Protein AF-A0A0L6TYP4-F1 (afdb_monomer_lite)

pLDDT: mean 85.23, std 10.18, range [52.53, 95.19]

Foldseek 3Di:
DQVVLQEDEAAEQELVVVVVCVVVPPDDDHPVNVVCQLVQPWDWDDDPPDPIGTRNGHHYHYHYNYDPVSLVVCVVPPVCVVVCVNVSDDDDDDDDCVVVDDPPDDPDDVVVCVVDPD

Structure (mmCIF, N/CA/C/O backbone):
data_AF-A0A0L6TYP4-F1
#
_entry.id   AF-A0A0L6TYP4-F1
#
loop_
_atom_site.group_PDB
_atom_site.id
_atom_site.type_symbol
_atom_site.label_atom_id
_atom_site.label_alt_id
_atom_site.label_comp_id
_atom_site.label_asym_id
_atom_site.label_entity_id
_atom_site.label_seq_id
_atom_site.pdbx_PDB_ins_code
_atom_site.Cartn_x
_atom_site.Cartn_y
_atom_site.Cartn_z
_atom_site.occupancy
_atom_site.B_iso_or_equiv
_atom_site.auth_seq_id
_atom_site.auth_comp_id
_atom_site.auth_asym_id
_atom_site.auth_atom_id
_atom_site.pdbx_PDB_model_num
ATOM 1 N N . MET A 1 1 ? -15.503 -1.763 5.145 1.00 83.50 1 MET A N 1
ATOM 2 C CA . MET A 1 1 ? -15.061 -3.021 5.798 1.00 83.50 1 MET A CA 1
ATOM 3 C C . MET A 1 1 ? -16.152 -3.602 6.687 1.00 83.50 1 MET A C 1
ATOM 5 O O . MET A 1 1 ? -16.332 -4.810 6.630 1.00 83.50 1 MET A O 1
ATOM 9 N N . ALA A 1 2 ? -16.877 -2.785 7.468 1.00 86.69 2 ALA A N 1
ATOM 10 C CA . ALA A 1 2 ? -17.983 -3.253 8.312 1.00 86.69 2 ALA A CA 1
ATOM 11 C C . ALA A 1 2 ? -19.028 -4.065 7.524 1.00 86.69 2 ALA A C 1
ATOM 13 O O . ALA A 1 2 ? -19.283 -5.215 7.863 1.00 86.69 2 ALA A O 1
ATOM 14 N N . ASP A 1 3 ? -19.497 -3.529 6.394 1.00 88.62 3 ASP A N 1
ATOM 15 C CA . ASP A 1 3 ? -20.494 -4.191 5.534 1.00 88.62 3 ASP A CA 1
ATOM 16 C C . ASP A 1 3 ? -19.980 -5.484 4.865 1.00 88.62 3 ASP A C 1
ATOM 18 O O . ASP A 1 3 ? -20.761 -6.325 4.437 1.00 88.62 3 ASP A O 1
ATOM 22 N N . ASN A 1 4 ? -18.656 -5.677 4.820 1.00 89.81 4 ASN A N 1
ATOM 23 C CA . ASN A 1 4 ? -17.997 -6.841 4.216 1.00 89.81 4 ASN A CA 1
ATOM 24 C C . ASN A 1 4 ? -17.469 -7.818 5.276 1.00 89.81 4 ASN A C 1
ATOM 26 O O . ASN A 1 4 ? -16.470 -8.509 5.060 1.00 89.81 4 ASN A O 1
ATOM 30 N N . ASN A 1 5 ? -18.091 -7.838 6.458 1.00 90.94 5 ASN A N 1
ATOM 31 C CA . ASN A 1 5 ? -17.727 -8.737 7.552 1.00 90.94 5 ASN A CA 1
ATOM 32 C C . ASN A 1 5 ? -16.237 -8.633 7.949 1.00 90.94 5 ASN A C 1
ATOM 34 O O . ASN A 1 5 ? -15.580 -9.635 8.233 1.00 90.94 5 ASN A O 1
ATOM 38 N N . GLY A 1 6 ? -15.686 -7.416 7.892 1.00 91.56 6 GLY A N 1
ATOM 39 C CA . GLY A 1 6 ? -14.289 -7.118 8.212 1.00 91.56 6 GLY A CA 1
ATOM 40 C C . GLY A 1 6 ? -13.271 -7.451 7.121 1.00 91.56 6 GLY A C 1
ATOM 41 O O . GLY A 1 6 ? -12.085 -7.229 7.337 1.00 91.56 6 GLY A O 1
ATOM 42 N N . LYS A 1 7 ? -13.693 -7.928 5.948 1.00 93.75 7 LYS A N 1
ATOM 43 C CA . LYS A 1 7 ? -12.790 -8.352 4.869 1.00 93.75 7 LYS A CA 1
ATOM 44 C C . LYS A 1 7 ? -12.769 -7.326 3.741 1.00 93.75 7 LYS A C 1
ATOM 46 O O . LYS A 1 7 ? -13.811 -6.817 3.328 1.00 93.75 7 LYS A O 1
ATOM 51 N N . LEU A 1 8 ? -11.586 -7.003 3.233 1.00 92.69 8 LEU A N 1
ATOM 52 C CA . LEU A 1 8 ? -11.425 -6.114 2.085 1.00 92.69 8 LEU A CA 1
ATOM 53 C C . LEU A 1 8 ? -10.217 -6.528 1.253 1.00 92.69 8 LEU A C 1
ATOM 55 O O . LEU A 1 8 ? -9.190 -6.937 1.790 1.00 92.69 8 LEU A O 1
ATOM 59 N N . SER A 1 9 ? -10.336 -6.379 -0.062 1.00 93.25 9 SER A N 1
ATOM 60 C CA . SER A 1 9 ? -9.213 -6.515 -0.977 1.00 93.25 9 SER A CA 1
ATOM 61 C C . SER A 1 9 ? -9.094 -5.273 -1.849 1.00 93.25 9 SER A C 1
ATOM 63 O O . SER A 1 9 ? -10.103 -4.708 -2.270 1.00 93.25 9 SER A O 1
ATOM 65 N N . VAL A 1 10 ? -7.856 -4.850 -2.091 1.00 90.88 10 VAL A N 1
ATOM 66 C CA . VAL A 1 10 ? -7.501 -3.784 -3.024 1.00 90.88 10 VAL A CA 1
ATOM 67 C C . VAL A 1 10 ? -6.546 -4.380 -4.047 1.00 90.88 10 VAL A C 1
ATOM 69 O O . VAL A 1 10 ? -5.422 -4.746 -3.707 1.00 90.88 10 VAL A O 1
ATOM 72 N N . ILE A 1 11 ? -7.002 -4.488 -5.291 1.00 94.56 11 ILE A N 1
ATOM 73 C CA . ILE A 1 11 ? -6.215 -5.010 -6.409 1.00 94.56 11 ILE A CA 1
ATOM 74 C C . ILE A 1 11 ? -6.217 -3.944 -7.498 1.00 94.56 11 ILE A C 1
ATOM 76 O O . ILE A 1 11 ? -7.286 -3.575 -7.979 1.00 94.56 11 ILE A O 1
ATOM 80 N N . SER A 1 12 ? -5.047 -3.410 -7.850 1.00 91.38 12 SER A N 1
ATOM 81 C CA . SER A 1 12 ? -4.947 -2.307 -8.814 1.00 91.38 12 SER A CA 1
ATOM 82 C C . SER A 1 12 ? -3.649 -2.341 -9.618 1.00 91.38 12 SER A C 1
ATOM 84 O O . SER A 1 12 ? -2.599 -2.737 -9.114 1.00 91.38 12 SER A O 1
ATOM 86 N N . ALA A 1 13 ? -3.718 -1.874 -10.863 1.00 90.75 13 ALA A N 1
ATOM 87 C CA . ALA A 1 13 ? -2.556 -1.595 -11.709 1.00 90.75 13 ALA A CA 1
ATOM 88 C C . ALA A 1 13 ? -2.019 -0.158 -11.526 1.00 90.75 13 ALA A C 1
ATOM 90 O O . ALA A 1 13 ? -1.196 0.315 -12.305 1.00 90.75 13 ALA A O 1
ATOM 91 N N . GLU A 1 14 ? -2.511 0.565 -10.517 1.00 86.25 14 GLU A N 1
ATOM 92 C CA . GLU A 1 14 ? -2.188 1.971 -10.289 1.00 86.25 14 GLU A CA 1
ATOM 93 C C . GLU A 1 14 ? -1.778 2.252 -8.842 1.00 86.25 14 GLU A C 1
ATOM 95 O O . GLU A 1 14 ? -2.222 1.603 -7.892 1.00 86.25 14 GLU A O 1
ATOM 100 N N . GLY A 1 15 ? -0.938 3.279 -8.679 1.00 81.00 15 GLY A N 1
ATOM 101 C CA . GLY A 1 15 ? -0.389 3.716 -7.394 1.00 81.00 15 GLY A CA 1
ATOM 102 C C . GLY A 1 15 ? -1.293 4.628 -6.564 1.00 81.00 15 GLY A C 1
ATOM 103 O O . GLY A 1 15 ? -0.937 4.946 -5.432 1.00 81.00 15 GLY A O 1
ATOM 104 N N . GLY A 1 16 ? -2.459 5.034 -7.083 1.00 83.06 16 GLY A N 1
ATOM 105 C CA . GLY A 1 16 ? -3.354 6.005 -6.430 1.00 83.06 16 GLY A CA 1
ATOM 106 C C . GLY A 1 16 ? -3.857 5.582 -5.040 1.00 83.06 16 GLY A C 1
ATOM 107 O O . GLY A 1 16 ? -4.281 6.416 -4.237 1.00 83.06 16 GLY A O 1
ATOM 108 N N . PHE A 1 17 ? -3.750 4.293 -4.705 1.00 85.75 17 PHE A N 1
ATOM 109 C CA . PHE A 1 17 ? -3.990 3.805 -3.349 1.00 85.75 17 PHE A CA 1
ATOM 110 C C . PHE A 1 17 ? -3.065 4.474 -2.316 1.00 85.75 17 PHE A C 1
ATOM 112 O O . PHE A 1 17 ? -3.531 4.885 -1.254 1.00 85.75 17 PHE A O 1
ATOM 119 N N . PHE A 1 18 ? -1.778 4.652 -2.631 1.00 87.50 18 PHE A N 1
ATOM 120 C CA . PHE A 1 18 ? -0.824 5.287 -1.717 1.00 87.50 18 PHE A CA 1
ATOM 121 C C . PHE A 1 18 ? -1.105 6.778 -1.533 1.00 87.50 18 PHE A C 1
ATOM 123 O O . PHE A 1 18 ? -1.033 7.273 -0.413 1.00 87.50 18 PHE A O 1
ATOM 130 N N . ASP A 1 19 ? -1.533 7.472 -2.586 1.00 84.00 19 ASP A N 1
ATOM 131 C CA . ASP A 1 19 ? -1.998 8.860 -2.491 1.00 84.00 19 ASP A CA 1
ATOM 132 C C . ASP A 1 19 ? -3.190 8.995 -1.528 1.00 84.00 19 ASP A C 1
ATOM 134 O O . ASP A 1 19 ? -3.272 9.939 -0.738 1.00 84.00 19 ASP A O 1
ATOM 138 N N . THR A 1 20 ? -4.100 8.016 -1.550 1.00 83.25 20 THR A N 1
ATOM 139 C CA . THR A 1 20 ? -5.245 7.963 -0.631 1.00 83.25 20 THR A CA 1
ATOM 140 C C . THR A 1 20 ? -4.784 7.766 0.814 1.00 83.25 20 THR A C 1
ATOM 142 O O . THR A 1 20 ? -5.237 8.488 1.702 1.00 83.25 20 THR A O 1
ATOM 145 N N . LEU A 1 21 ? -3.827 6.859 1.053 1.00 85.38 21 LEU A N 1
ATOM 146 C CA . LEU A 1 21 ? -3.237 6.640 2.381 1.00 85.38 21 LEU A CA 1
ATOM 147 C C . LEU A 1 21 ? -2.448 7.844 2.904 1.00 85.38 21 LEU A C 1
ATOM 149 O O . LEU A 1 21 ? -2.419 8.071 4.113 1.00 85.38 21 LEU A O 1
ATOM 153 N N . ALA A 1 22 ? -1.826 8.613 2.010 1.00 80.62 22 ALA A N 1
ATOM 154 C CA . ALA A 1 22 ? -1.120 9.847 2.342 1.00 80.62 22 ALA A CA 1
ATOM 155 C C . ALA A 1 22 ? -2.078 10.999 2.700 1.00 80.62 22 ALA A C 1
ATOM 157 O O . ALA A 1 22 ? -1.627 12.078 3.075 1.00 80.62 22 ALA A O 1
ATOM 158 N N . GLY A 1 23 ? -3.396 10.788 2.596 1.00 75.12 23 GLY A N 1
ATOM 159 C CA . GLY A 1 23 ? -4.408 11.778 2.958 1.00 75.12 23 GLY A CA 1
ATOM 160 C C . GLY A 1 23 ? -4.708 12.800 1.862 1.00 75.12 23 GLY A C 1
ATOM 161 O O . GLY A 1 23 ? -5.420 13.767 2.127 1.00 75.12 23 GLY A O 1
ATOM 162 N N . LYS A 1 24 ? -4.233 12.583 0.625 1.00 62.53 24 LYS A N 1
ATOM 163 C CA . LYS A 1 24 ? -4.463 13.484 -0.523 1.00 62.53 24 LYS A CA 1
ATOM 164 C C . LYS A 1 24 ? -5.953 13.650 -0.857 1.00 62.53 24 LYS A C 1
ATOM 166 O O . LYS A 1 24 ? -6.357 14.679 -1.389 1.00 62.53 24 LYS A O 1
ATOM 171 N N . TYR A 1 25 ? -6.771 12.661 -0.490 1.00 53.50 25 TYR A N 1
ATOM 172 C CA . TYR A 1 25 ? -8.221 12.630 -0.683 1.00 53.50 25 TYR A CA 1
ATOM 173 C C . TYR A 1 25 ? -8.912 12.236 0.630 1.00 53.50 25 TYR A C 1
ATOM 175 O O . TYR A 1 25 ? -9.350 11.101 0.813 1.00 53.50 25 TYR A O 1
ATOM 183 N N . SER A 1 26 ? -8.964 13.136 1.610 1.00 52.84 26 SER A N 1
ATOM 184 C CA . SER A 1 26 ? -9.632 12.847 2.883 1.00 52.84 26 SER A CA 1
ATOM 185 C C . SER A 1 26 ? -11.129 12.551 2.686 1.00 52.84 26 SER A C 1
ATOM 187 O O . SER A 1 26 ? -11.927 13.478 2.560 1.00 52.84 26 SER A O 1
ATOM 189 N N . ASN A 1 27 ? -11.511 11.264 2.755 1.00 52.53 27 ASN A N 1
ATOM 190 C CA . ASN A 1 27 ? -12.683 10.858 3.548 1.00 52.53 27 ASN A CA 1
ATOM 191 C C . ASN A 1 27 ? -12.757 9.379 3.977 1.00 52.53 27 ASN A C 1
ATOM 193 O O . ASN A 1 27 ? -13.457 9.075 4.946 1.00 52.53 27 ASN A O 1
ATOM 197 N N . THR A 1 28 ? -12.044 8.436 3.350 1.00 57.53 28 THR A N 1
ATOM 198 C CA . THR A 1 28 ? -12.037 7.041 3.836 1.00 57.53 28 THR A CA 1
ATOM 199 C C . THR A 1 28 ? -10.792 6.286 3.370 1.00 57.53 28 THR A C 1
ATOM 201 O O . THR A 1 28 ? -10.805 5.724 2.290 1.00 57.53 28 THR A O 1
ATOM 204 N N . VAL A 1 29 ? -9.719 6.327 4.164 1.00 59.78 29 VAL A N 1
ATOM 205 C CA . VAL A 1 29 ? -8.814 5.229 4.589 1.00 59.78 29 VAL A CA 1
ATOM 206 C C . VAL A 1 29 ? -7.597 5.921 5.214 1.00 59.78 29 VAL A C 1
ATOM 208 O O . VAL A 1 29 ? -6.814 6.562 4.525 1.00 59.78 29 VAL A O 1
ATOM 211 N N . SER A 1 30 ? -7.455 5.812 6.537 1.00 74.50 30 SER A N 1
ATOM 2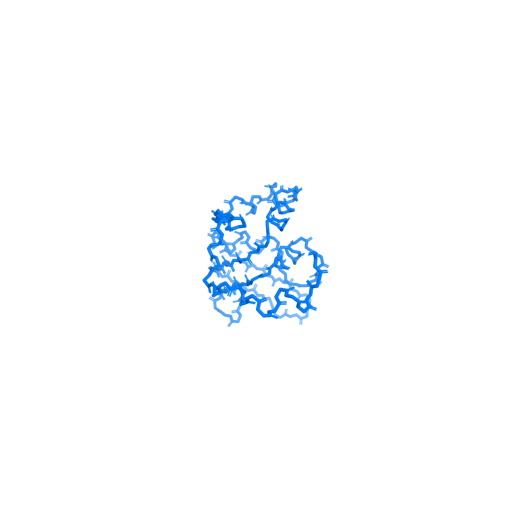12 C CA . SER A 1 30 ? -6.241 6.247 7.235 1.00 74.50 30 SER A CA 1
ATOM 213 C C . SER A 1 30 ? -5.177 5.159 7.118 1.00 74.50 30 SER A C 1
ATOM 215 O O . SER A 1 30 ? -5.498 3.966 7.100 1.00 74.50 30 SER A O 1
ATOM 217 N N . ILE A 1 31 ? -3.904 5.552 7.123 1.00 87.94 31 ILE A N 1
ATOM 218 C CA . ILE A 1 31 ? -2.790 4.619 7.301 1.00 87.94 31 ILE A CA 1
ATOM 219 C C . ILE A 1 31 ? -3.009 3.717 8.532 1.00 87.94 31 ILE A C 1
ATOM 221 O O . ILE A 1 31 ? -2.782 2.517 8.439 1.00 87.94 31 ILE A O 1
ATOM 225 N N . ASP A 1 32 ? -3.582 4.237 9.627 1.00 88.62 32 ASP A N 1
ATOM 226 C CA . ASP A 1 32 ? -3.959 3.463 10.821 1.00 88.62 32 ASP A CA 1
ATOM 227 C C . ASP A 1 32 ? -4.856 2.266 10.510 1.00 88.62 32 ASP A C 1
ATOM 229 O O . ASP A 1 32 ? -4.653 1.173 11.031 1.00 88.62 32 ASP A O 1
ATOM 233 N N . THR A 1 33 ? -5.864 2.472 9.660 1.00 89.25 33 THR A N 1
ATOM 234 C CA . THR A 1 33 ? -6.817 1.433 9.265 1.00 89.25 33 THR A CA 1
ATOM 235 C C . THR A 1 33 ? -6.093 0.307 8.532 1.00 89.25 33 THR A C 1
ATOM 237 O O . THR A 1 33 ? -6.337 -0.861 8.819 1.00 89.25 33 THR A O 1
ATOM 240 N N . THR A 1 34 ? -5.159 0.655 7.644 1.00 91.69 34 THR A N 1
ATOM 241 C CA . THR A 1 34 ? -4.338 -0.308 6.896 1.00 91.69 34 THR A CA 1
ATOM 242 C C . THR A 1 34 ? -3.402 -1.083 7.822 1.00 91.69 34 THR A C 1
ATOM 244 O O . THR A 1 34 ? -3.337 -2.306 7.738 1.00 91.69 34 THR A O 1
ATOM 247 N N . LEU A 1 35 ? -2.722 -0.396 8.748 1.00 92.94 35 LEU A N 1
ATOM 248 C CA . LEU A 1 35 ? -1.811 -1.031 9.706 1.00 92.94 35 LEU A CA 1
ATOM 249 C C . LEU A 1 35 ? -2.551 -2.007 10.630 1.00 92.94 35 LEU A C 1
ATOM 251 O O . LEU A 1 35 ? -2.095 -3.135 10.812 1.00 92.94 35 LEU A O 1
ATOM 255 N N . LYS A 1 36 ? -3.714 -1.602 11.155 1.00 93.31 36 LYS A N 1
ATOM 256 C CA . LYS A 1 36 ? -4.569 -2.461 11.983 1.00 93.31 36 LYS A CA 1
ATOM 257 C C . LYS A 1 36 ? -5.098 -3.656 11.202 1.00 93.31 36 LYS A C 1
ATOM 259 O O . LYS A 1 36 ? -5.011 -4.780 11.677 1.00 93.31 36 LYS A O 1
ATOM 264 N N . ALA A 1 37 ? -5.584 -3.438 9.981 1.00 93.38 37 ALA A N 1
ATOM 265 C CA . ALA A 1 37 ? -6.109 -4.512 9.145 1.00 93.38 37 ALA A CA 1
ATOM 266 C C . ALA A 1 37 ? -5.041 -5.515 8.685 1.00 93.38 37 ALA A C 1
ATOM 268 O O . ALA A 1 37 ? -5.367 -6.678 8.466 1.00 93.38 37 ALA A O 1
ATOM 269 N N . HIS A 1 38 ? -3.781 -5.087 8.565 1.00 93.06 38 HIS A N 1
ATOM 270 C CA . HIS A 1 38 ? -2.654 -5.985 8.324 1.00 93.06 38 HIS A CA 1
ATOM 271 C C . HIS A 1 38 ? -2.369 -6.882 9.540 1.00 93.06 38 HIS A C 1
ATOM 273 O O . HIS A 1 38 ? -2.101 -8.067 9.376 1.00 93.06 38 HIS A O 1
ATOM 279 N N . CYS A 1 39 ? -2.408 -6.331 10.758 1.00 92.06 39 CYS A N 1
ATOM 280 C CA . CYS A 1 39 ? -2.143 -7.088 11.989 1.00 92.06 39 CYS A CA 1
ATOM 281 C C . CYS A 1 39 ? -3.368 -7.852 12.527 1.00 92.06 39 CYS A C 1
ATOM 283 O O . CYS A 1 39 ? -3.214 -8.709 13.391 1.00 92.06 39 CYS A O 1
ATOM 285 N N . GLY A 1 40 ? -4.571 -7.548 12.034 1.00 93.19 40 GLY A N 1
ATOM 286 C CA . GLY A 1 40 ? -5.829 -8.071 12.573 1.00 93.19 40 GLY A CA 1
ATOM 287 C C . GLY A 1 40 ? -6.332 -7.327 13.815 1.00 93.19 40 GLY A C 1
ATOM 288 O O . GLY A 1 40 ? -7.220 -7.825 14.502 1.00 93.19 40 GLY A O 1
ATOM 289 N N . ASP A 1 41 ? -5.798 -6.136 14.103 1.00 95.06 41 ASP A N 1
ATOM 290 C CA . ASP A 1 41 ? -6.199 -5.339 15.262 1.00 95.06 41 ASP A CA 1
ATOM 291 C C . ASP A 1 41 ? -7.610 -4.761 15.077 1.00 95.06 41 ASP A C 1
ATOM 293 O O . ASP A 1 41 ? -7.916 -4.223 14.009 1.00 95.06 41 ASP A O 1
ATOM 297 N N . PRO A 1 42 ? -8.462 -4.754 16.117 1.00 94.06 42 PRO A N 1
ATOM 298 C CA . PRO A 1 42 ? -9.817 -4.242 15.997 1.00 94.06 42 PRO A CA 1
ATOM 299 C C . PRO A 1 42 ? -9.881 -2.774 15.545 1.00 94.06 42 PRO A C 1
ATOM 301 O O . PRO A 1 42 ? -9.168 -1.895 16.046 1.00 94.06 42 PRO A O 1
ATOM 304 N N . ILE A 1 43 ? -10.812 -2.477 14.638 1.00 92.56 43 ILE A N 1
ATOM 305 C CA . ILE A 1 43 ? -11.075 -1.122 14.141 1.00 92.56 43 ILE A CA 1
ATOM 306 C C . ILE A 1 43 ? -12.410 -0.640 14.707 1.00 92.56 43 ILE A C 1
ATOM 308 O O . ILE A 1 43 ? -13.436 -1.302 14.563 1.00 92.56 43 ILE A O 1
ATOM 312 N N . ARG A 1 44 ? -12.389 0.528 15.354 1.00 90.12 44 ARG A N 1
ATOM 313 C CA . ARG A 1 44 ? -13.570 1.250 15.840 1.00 90.12 44 ARG A CA 1
ATOM 314 C C . ARG A 1 44 ? -13.598 2.621 15.196 1.00 90.12 44 ARG A C 1
ATOM 316 O O . ARG A 1 44 ? -12.599 3.336 15.257 1.00 90.12 44 ARG A O 1
ATOM 323 N N . VAL A 1 45 ? -14.717 2.963 14.576 1.00 86.88 45 VAL A N 1
ATOM 324 C CA . VAL A 1 45 ? -14.919 4.259 13.935 1.00 86.88 45 VAL A CA 1
ATOM 325 C C . VAL A 1 45 ? -16.241 4.821 14.425 1.00 86.88 45 VAL A C 1
ATOM 327 O O . VAL A 1 45 ? -17.298 4.260 14.152 1.00 86.88 45 VAL A O 1
ATOM 330 N N . ASP A 1 46 ? -16.161 5.935 15.142 1.00 84.19 46 ASP A N 1
ATOM 331 C CA . ASP A 1 46 ? -17.318 6.724 15.540 1.00 84.19 46 ASP A CA 1
ATOM 332 C C . ASP A 1 46 ? -17.325 8.011 14.709 1.00 84.19 46 ASP A C 1
ATOM 334 O O . ASP A 1 46 ? -16.347 8.764 14.691 1.00 84.19 46 ASP A O 1
ATOM 338 N N . ARG A 1 47 ? -18.391 8.215 13.933 1.00 78.12 47 ARG A N 1
ATOM 339 C CA . ARG A 1 47 ? -18.559 9.372 13.049 1.00 78.12 47 ARG A CA 1
ATOM 340 C C . ARG A 1 47 ? -19.888 10.026 13.377 1.00 78.12 47 ARG A C 1
ATOM 342 O O . ARG A 1 47 ? -20.928 9.373 13.392 1.00 78.12 47 ARG A O 1
ATOM 349 N N . ARG A 1 48 ? -19.872 11.347 13.551 1.00 82.50 48 ARG A N 1
ATOM 350 C CA . ARG A 1 48 ? -21.086 12.132 13.788 1.00 82.50 48 ARG A CA 1
ATOM 351 C C . ARG A 1 48 ? -22.092 11.902 12.649 1.00 82.50 48 ARG A C 1
ATOM 353 O O . ARG A 1 48 ? -21.802 12.229 11.504 1.00 82.50 48 ARG A O 1
ATOM 360 N N . GLY A 1 49 ? -23.267 11.362 12.974 1.00 83.12 49 GLY A N 1
ATOM 361 C CA . GLY A 1 49 ? -24.365 11.147 12.021 1.00 83.12 49 GLY A CA 1
ATOM 362 C C . GLY A 1 49 ? -24.428 9.766 11.353 1.00 83.12 49 GLY A C 1
ATOM 363 O O . GLY A 1 49 ? -25.334 9.546 10.555 1.00 83.12 49 GLY A O 1
ATOM 364 N N . ARG A 1 50 ? -23.530 8.824 11.681 1.00 79.69 50 ARG A N 1
ATOM 365 C CA . ARG A 1 50 ? -23.625 7.407 11.273 1.00 79.69 50 ARG A CA 1
ATOM 366 C C . ARG A 1 50 ? -23.586 6.515 12.522 1.00 79.69 50 ARG A C 1
ATOM 368 O O . ARG A 1 50 ? -22.917 6.886 13.484 1.00 79.69 50 ARG A O 1
ATOM 375 N N . PRO A 1 51 ? -24.259 5.349 12.533 1.00 83.75 51 PRO A N 1
ATOM 376 C CA . PRO A 1 51 ? -24.020 4.346 13.564 1.00 83.75 51 PRO A CA 1
ATOM 377 C C . PRO A 1 51 ? -22.522 4.014 13.680 1.00 83.75 51 PRO A C 1
ATOM 379 O O . PRO A 1 51 ? -21.845 3.941 12.648 1.00 83.75 51 PRO A O 1
ATOM 382 N N . PRO A 1 52 ? -21.999 3.813 14.902 1.00 86.25 52 PRO A N 1
ATOM 383 C CA . PRO A 1 52 ? -20.600 3.462 15.097 1.00 86.25 52 PRO A CA 1
ATOM 384 C C . PRO A 1 52 ? -20.284 2.130 14.411 1.00 86.25 52 PRO A C 1
ATOM 386 O O . PRO A 1 52 ? -21.053 1.171 14.489 1.00 86.25 52 PRO A O 1
ATOM 389 N N . GLU A 1 53 ? -19.128 2.059 13.758 1.00 88.88 53 GLU A N 1
ATOM 390 C CA . GLU A 1 53 ? -18.643 0.846 13.105 1.00 88.88 53 GLU A CA 1
ATOM 391 C C . GLU A 1 53 ? -17.616 0.145 13.995 1.00 88.88 53 GLU A C 1
ATOM 393 O O . GLU A 1 53 ? -16.636 0.753 14.440 1.00 88.88 53 GLU A O 1
ATOM 398 N N . TYR A 1 54 ? -17.811 -1.158 14.214 1.00 92.19 54 TYR A N 1
ATOM 399 C CA . TYR A 1 54 ? -16.850 -2.012 14.902 1.00 92.19 54 TYR A CA 1
ATOM 400 C C . TYR A 1 54 ? -16.491 -3.227 14.052 1.00 92.19 54 TYR A C 1
ATOM 402 O O . TYR A 1 54 ? -17.358 -3.991 13.637 1.00 92.19 54 TYR A O 1
ATOM 410 N N . ILE A 1 55 ? -15.194 -3.409 13.815 1.00 94.38 55 ILE A N 1
ATOM 411 C CA . ILE A 1 55 ? -14.638 -4.529 13.065 1.00 94.38 55 ILE A CA 1
ATOM 412 C C . ILE A 1 55 ? -13.665 -5.257 14.001 1.00 94.38 55 ILE A C 1
ATOM 414 O O . ILE A 1 55 ? -12.564 -4.752 14.225 1.00 94.38 55 ILE A O 1
ATOM 418 N N . PRO A 1 56 ? -14.056 -6.403 14.586 1.00 94.06 56 PRO A N 1
ATOM 419 C CA . PRO A 1 56 ? -13.258 -7.083 15.606 1.00 94.06 56 PRO A CA 1
ATOM 420 C C . PRO A 1 56 ? -12.008 -7.765 15.042 1.00 94.06 56 PRO A C 1
ATOM 422 O O . PRO A 1 56 ? -10.981 -7.766 15.705 1.00 94.06 56 PRO A O 1
ATOM 425 N N . ALA A 1 57 ? -12.093 -8.316 13.830 1.00 94.56 57 ALA A N 1
ATOM 426 C CA . ALA A 1 57 ? -11.005 -9.030 13.168 1.00 94.56 57 ALA A CA 1
ATOM 427 C C . ALA A 1 57 ? -10.918 -8.582 11.699 1.00 94.56 57 ALA A C 1
ATOM 429 O O . ALA A 1 57 ? -11.448 -9.259 10.813 1.00 94.56 57 ALA A O 1
ATOM 430 N N . PRO A 1 58 ? -10.356 -7.393 11.422 1.00 95.19 58 PRO A N 1
ATOM 431 C CA . PRO A 1 58 ? -10.202 -6.928 10.055 1.00 95.19 58 PRO A CA 1
ATOM 432 C C . PRO A 1 58 ? -9.176 -7.769 9.298 1.00 95.19 58 PRO A C 1
ATOM 434 O O . PRO A 1 58 ? -8.172 -8.208 9.849 1.00 95.19 58 PRO A O 1
ATOM 437 N N . THR A 1 59 ? -9.409 -7.952 8.006 1.00 95.00 59 THR A N 1
ATOM 438 C CA . THR A 1 59 ? -8.458 -8.591 7.098 1.00 95.00 59 THR A CA 1
ATOM 439 C C . THR A 1 59 ? -8.380 -7.777 5.821 1.00 95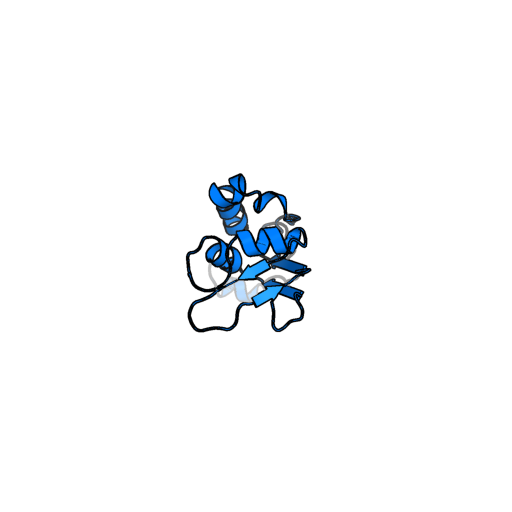.00 59 THR A C 1
ATOM 441 O O . THR A 1 59 ? -9.408 -7.474 5.206 1.00 95.00 59 THR A O 1
ATOM 444 N N . LEU A 1 60 ? -7.160 -7.418 5.429 1.00 93.50 60 LEU A N 1
ATOM 445 C CA . LEU A 1 60 ? -6.897 -6.616 4.243 1.00 93.50 60 LEU A CA 1
ATOM 446 C C . LEU A 1 60 ? -5.848 -7.288 3.358 1.00 93.50 60 LEU A C 1
ATOM 448 O O . LEU A 1 60 ? -4.730 -7.545 3.793 1.00 93.50 60 LEU A O 1
ATOM 452 N N . THR A 1 61 ? -6.208 -7.523 2.100 1.00 93.81 61 THR A N 1
ATOM 453 C CA . THR A 1 61 ? -5.281 -7.988 1.062 1.00 93.81 61 THR A CA 1
ATOM 454 C C . THR A 1 61 ? -5.044 -6.866 0.066 1.00 93.81 61 THR A C 1
ATOM 456 O O . THR A 1 61 ? -5.997 -6.371 -0.533 1.00 93.81 61 THR A O 1
ATOM 459 N N . ILE A 1 62 ? -3.787 -6.481 -0.137 1.00 92.94 62 ILE A N 1
ATOM 460 C CA . ILE A 1 62 ? -3.408 -5.466 -1.122 1.00 92.94 62 ILE A CA 1
ATOM 461 C C . ILE A 1 62 ? -2.477 -6.102 -2.150 1.00 92.94 62 ILE A C 1
ATOM 463 O O . ILE A 1 62 ? -1.458 -6.684 -1.785 1.00 92.94 62 ILE A O 1
ATOM 467 N N . LEU A 1 63 ? -2.820 -5.960 -3.427 1.00 94.81 63 LEU A N 1
ATOM 468 C CA . LEU A 1 63 ? -1.985 -6.354 -4.554 1.00 94.81 63 LEU A CA 1
ATOM 469 C C . LEU A 1 63 ? -1.929 -5.197 -5.548 1.00 94.81 63 LEU A C 1
ATOM 471 O O . LEU A 1 63 ? -2.950 -4.804 -6.108 1.00 94.81 63 LEU A O 1
ATOM 475 N N . LEU A 1 64 ? -0.737 -4.647 -5.764 1.00 93.62 64 LEU A N 1
ATOM 476 C CA . LEU A 1 64 ? -0.552 -3.478 -6.615 1.00 93.62 64 LEU A CA 1
ATOM 477 C C . LEU A 1 64 ? 0.532 -3.750 -7.654 1.00 93.62 64 LEU A C 1
ATOM 479 O O . LEU A 1 64 ? 1.638 -4.160 -7.308 1.00 93.62 64 LEU A O 1
ATOM 483 N N . ALA A 1 65 ? 0.219 -3.488 -8.919 1.00 93.69 65 ALA A N 1
ATOM 484 C CA . ALA A 1 65 ? 1.180 -3.497 -10.014 1.00 93.69 65 ALA A CA 1
ATOM 485 C C . ALA A 1 65 ? 1.454 -2.049 -10.425 1.00 93.69 65 ALA A C 1
ATOM 487 O O . ALA A 1 65 ? 0.729 -1.491 -11.236 1.00 93.69 65 ALA A O 1
ATOM 488 N N . VAL A 1 66 ? 2.463 -1.419 -9.821 1.00 91.56 66 VAL A N 1
ATOM 489 C CA . VAL A 1 66 ? 2.726 0.023 -9.970 1.00 91.56 66 VAL A CA 1
ATOM 490 C C . VAL A 1 66 ? 4.034 0.300 -10.702 1.00 91.56 66 VAL A C 1
ATOM 492 O O . VAL A 1 66 ? 4.922 -0.548 -10.784 1.00 91.56 66 VAL A O 1
ATOM 495 N N . GLN A 1 67 ? 4.170 1.522 -11.210 1.00 90.5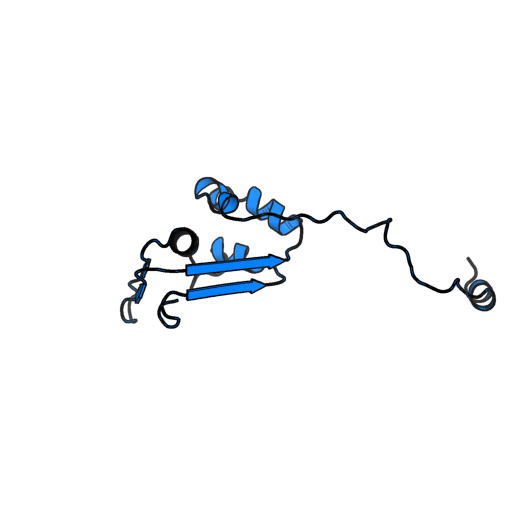6 67 GLN A N 1
ATOM 496 C CA . GLN A 1 67 ? 5.426 2.014 -11.771 1.00 90.56 67 GLN A CA 1
ATOM 497 C C . GLN A 1 67 ? 6.505 2.177 -10.679 1.00 90.56 67 GLN A C 1
ATOM 499 O O . GLN A 1 67 ? 6.196 2.368 -9.502 1.00 90.56 67 GLN A O 1
ATOM 504 N N . SER A 1 68 ? 7.789 2.117 -11.059 1.00 88.50 68 SER A N 1
ATOM 505 C CA . SER A 1 68 ? 8.907 2.186 -10.095 1.00 88.50 68 SER A CA 1
ATOM 506 C C . SER A 1 68 ? 8.965 3.506 -9.317 1.00 88.50 68 SER A C 1
ATOM 508 O O . SER A 1 68 ? 9.233 3.484 -8.121 1.00 88.50 68 SER A O 1
ATOM 510 N N . ASN A 1 69 ? 8.624 4.628 -9.953 1.00 89.44 69 ASN A N 1
ATOM 511 C CA . ASN A 1 69 ? 8.549 5.947 -9.311 1.00 89.44 69 ASN A CA 1
ATOM 512 C C . ASN A 1 69 ? 7.525 6.005 -8.160 1.00 89.44 69 ASN A C 1
ATOM 514 O O . ASN A 1 69 ? 7.729 6.730 -7.192 1.00 89.44 69 ASN A O 1
ATOM 518 N N . VAL A 1 70 ? 6.433 5.236 -8.233 1.00 89.94 70 VAL A N 1
ATOM 519 C CA . VAL A 1 70 ? 5.453 5.136 -7.137 1.00 89.94 70 VAL A CA 1
ATOM 520 C C . VAL A 1 70 ? 6.084 4.458 -5.922 1.00 89.94 70 VAL A C 1
ATOM 522 O O . VAL A 1 70 ? 5.873 4.893 -4.793 1.00 89.94 70 VAL A O 1
ATOM 525 N N . ILE A 1 71 ? 6.869 3.400 -6.148 1.00 90.12 71 ILE A N 1
ATOM 526 C CA . ILE A 1 71 ? 7.575 2.686 -5.078 1.00 90.12 71 ILE A CA 1
ATOM 527 C C . ILE A 1 71 ? 8.623 3.604 -4.437 1.00 90.12 71 ILE A C 1
ATOM 529 O O . ILE A 1 71 ? 8.695 3.675 -3.214 1.00 90.12 71 ILE A O 1
ATOM 533 N N . GLU A 1 72 ? 9.390 4.334 -5.248 1.00 90.62 72 GLU A N 1
ATOM 534 C CA . GLU A 1 72 ? 10.375 5.322 -4.780 1.00 90.62 72 GLU A CA 1
ATOM 535 C C . GLU A 1 72 ? 9.708 6.403 -3.919 1.00 90.62 72 GLU A C 1
ATOM 537 O O . GLU A 1 72 ? 10.073 6.575 -2.757 1.00 90.62 72 GLU A O 1
ATOM 542 N N . GLY A 1 73 ? 8.631 7.022 -4.415 1.00 89.81 73 GLY A N 1
ATOM 543 C CA . GLY A 1 73 ? 7.878 8.021 -3.653 1.00 89.81 73 GLY A CA 1
ATOM 544 C C . GLY A 1 73 ? 7.279 7.479 -2.349 1.00 89.81 73 GLY A C 1
ATOM 545 O O . GLY A 1 73 ? 7.155 8.211 -1.367 1.00 89.81 73 GLY A O 1
ATOM 546 N N . MET A 1 74 ? 6.940 6.187 -2.297 1.00 89.44 74 MET A N 1
ATOM 547 C CA . MET A 1 74 ? 6.489 5.546 -1.063 1.00 89.44 74 MET A CA 1
ATOM 548 C C . MET A 1 74 ? 7.621 5.414 -0.031 1.00 89.44 74 MET A C 1
ATOM 550 O O . MET A 1 74 ? 7.371 5.605 1.160 1.00 89.44 74 MET A O 1
ATOM 554 N N . PHE A 1 75 ? 8.846 5.097 -0.461 1.00 90.38 75 PHE A N 1
ATOM 555 C CA . PHE A 1 75 ? 10.014 5.021 0.424 1.00 90.38 75 PHE A CA 1
ATOM 556 C C . PHE A 1 75 ? 10.476 6.396 0.915 1.00 90.38 75 PHE A C 1
ATOM 558 O O . PHE A 1 75 ? 10.912 6.507 2.064 1.00 90.38 75 PHE A O 1
ATOM 565 N N . ASP A 1 76 ? 10.325 7.427 0.085 1.00 92.38 76 ASP A N 1
ATOM 566 C CA . ASP A 1 76 ? 10.666 8.813 0.425 1.00 92.38 76 ASP A CA 1
ATOM 567 C C . ASP A 1 76 ? 9.632 9.470 1.353 1.00 92.38 76 ASP A C 1
ATOM 569 O O . ASP A 1 76 ? 9.910 10.474 2.015 1.00 92.38 76 ASP A O 1
ATOM 573 N N . ASN A 1 77 ? 8.434 8.891 1.463 1.00 89.69 77 ASN A N 1
ATOM 574 C CA . ASN A 1 77 ? 7.417 9.361 2.391 1.00 89.69 77 ASN A CA 1
ATOM 575 C C . ASN A 1 77 ? 7.779 8.981 3.839 1.00 89.69 77 ASN A C 1
ATOM 577 O O . ASN A 1 77 ? 7.517 7.866 4.303 1.00 89.69 77 ASN A O 1
ATOM 581 N N . GLY A 1 78 ? 8.321 9.951 4.583 1.00 89.19 78 GLY A N 1
ATOM 582 C CA . GLY A 1 78 ? 8.704 9.784 5.989 1.00 89.19 78 GLY A CA 1
ATOM 583 C C . GLY A 1 78 ? 7.576 9.245 6.874 1.00 89.19 78 GLY A C 1
ATOM 584 O O . GLY A 1 78 ? 7.805 8.346 7.671 1.00 89.19 78 GLY A O 1
ATOM 585 N N . THR A 1 79 ? 6.323 9.665 6.660 1.00 89.81 79 THR A N 1
ATOM 586 C CA . THR A 1 79 ? 5.184 9.142 7.438 1.00 89.81 79 THR A CA 1
ATOM 587 C C . THR A 1 79 ? 4.950 7.654 7.178 1.00 89.81 79 THR A C 1
ATOM 589 O O . THR A 1 79 ? 4.665 6.900 8.107 1.00 89.81 79 THR A O 1
ATOM 592 N N . PHE A 1 80 ? 5.079 7.193 5.933 1.00 92.75 80 PHE A N 1
ATOM 593 C CA . PHE A 1 80 ? 4.933 5.770 5.616 1.00 92.75 80 PHE A CA 1
ATOM 594 C C . PHE A 1 80 ? 6.057 4.931 6.211 1.00 92.75 80 PHE A C 1
ATOM 596 O O . PHE A 1 80 ? 5.801 3.829 6.706 1.00 92.75 80 PHE A O 1
ATOM 603 N N . LYS A 1 81 ? 7.279 5.463 6.205 1.00 91.75 81 LYS A N 1
ATOM 604 C CA . LYS A 1 81 ? 8.445 4.825 6.811 1.00 91.75 81 LYS A CA 1
ATOM 605 C C . LYS A 1 81 ? 8.328 4.755 8.335 1.00 91.75 81 LYS A C 1
ATOM 607 O O . LYS A 1 81 ? 8.390 3.662 8.891 1.00 91.75 81 LYS A O 1
ATOM 612 N N . ASP A 1 82 ? 8.081 5.883 8.995 1.00 92.00 82 ASP A N 1
ATOM 613 C CA . ASP A 1 82 ? 8.055 6.004 10.459 1.00 92.00 82 ASP A CA 1
ATOM 614 C C . ASP A 1 82 ? 6.918 5.197 11.087 1.00 92.00 82 ASP A C 1
ATOM 616 O O . ASP A 1 82 ? 7.046 4.641 12.176 1.00 92.00 82 ASP A O 1
ATOM 620 N N . ARG A 1 83 ? 5.797 5.077 10.371 1.00 91.50 83 ARG A N 1
ATOM 621 C CA . ARG A 1 83 ? 4.645 4.275 10.799 1.00 91.50 83 ARG A CA 1
ATOM 622 C C . ARG A 1 83 ? 4.740 2.804 10.373 1.00 91.50 83 ARG A C 1
ATOM 624 O O . ARG A 1 83 ? 3.844 2.014 10.672 1.00 91.50 83 ARG A O 1
ATOM 631 N N . GLY A 1 84 ? 5.817 2.426 9.681 1.00 92.12 84 GLY A N 1
ATOM 632 C CA . GLY A 1 84 ? 6.121 1.055 9.275 1.00 92.12 84 GLY A CA 1
ATOM 633 C C . GLY A 1 84 ? 5.239 0.503 8.153 1.00 92.12 84 GLY A C 1
ATOM 634 O O . GLY A 1 84 ? 5.154 -0.715 7.995 1.00 92.12 84 GLY A O 1
ATOM 635 N N . LEU A 1 85 ? 4.553 1.349 7.382 1.00 93.19 85 LEU A N 1
ATOM 636 C CA . LEU A 1 85 ? 3.727 0.902 6.258 1.00 93.19 85 LEU A CA 1
ATOM 637 C C . LEU A 1 85 ? 4.589 0.221 5.187 1.00 93.19 85 LEU A C 1
ATOM 639 O O . LEU A 1 85 ? 4.243 -0.857 4.713 1.00 93.19 85 LEU A O 1
ATOM 643 N N . THR A 1 86 ? 5.738 0.813 4.859 1.00 93.44 86 THR A N 1
ATOM 644 C CA . THR A 1 86 ? 6.662 0.283 3.844 1.00 93.44 86 THR A CA 1
ATOM 645 C C . THR A 1 86 ? 7.206 -1.101 4.208 1.00 93.44 86 THR A C 1
ATOM 647 O O . THR A 1 86 ? 7.448 -1.920 3.328 1.00 93.44 86 THR A O 1
ATOM 650 N N . ALA A 1 87 ? 7.335 -1.421 5.494 1.00 93.38 87 ALA A N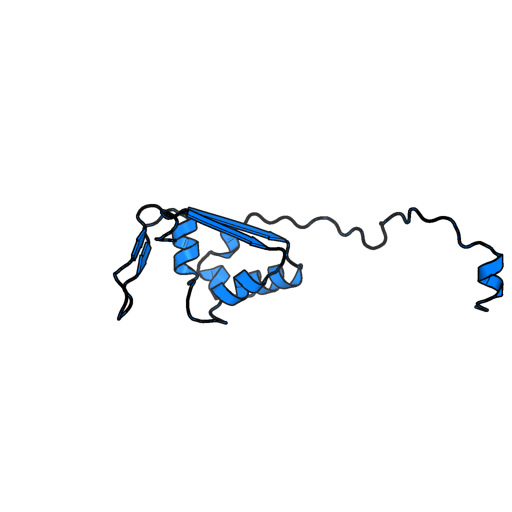 1
ATOM 651 C CA . ALA A 1 87 ? 7.822 -2.722 5.952 1.00 93.38 87 ALA A CA 1
ATOM 652 C C . ALA A 1 87 ? 6.800 -3.870 5.798 1.00 93.38 87 ALA A C 1
ATOM 654 O O . ALA A 1 87 ? 7.152 -5.026 6.010 1.00 93.38 87 ALA A O 1
ATOM 655 N N . ARG A 1 88 ? 5.537 -3.573 5.462 1.00 92.75 88 ARG A N 1
ATOM 656 C CA . ARG A 1 88 ? 4.435 -4.555 5.404 1.00 92.75 88 ARG A CA 1
ATOM 657 C C . ARG A 1 88 ? 4.146 -5.096 4.006 1.00 92.75 88 ARG A C 1
ATOM 659 O O . ARG A 1 88 ? 3.272 -5.941 3.845 1.00 92.75 88 ARG A O 1
ATOM 666 N N . PHE A 1 89 ? 4.855 -4.608 2.994 1.00 92.88 89 PHE A N 1
ATOM 667 C CA . PHE A 1 89 ? 4.684 -5.067 1.623 1.00 92.88 89 PHE A CA 1
ATOM 668 C C . PHE A 1 89 ? 5.766 -6.065 1.237 1.00 92.88 89 PHE A C 1
ATOM 670 O O . PHE A 1 89 ? 6.939 -5.909 1.576 1.00 92.88 89 PHE A O 1
ATOM 677 N N . LEU A 1 90 ? 5.359 -7.067 0.462 1.00 94.50 90 LEU A N 1
ATOM 678 C CA . LEU A 1 90 ? 6.279 -7.877 -0.317 1.00 94.50 90 LEU A CA 1
ATOM 679 C C . LEU A 1 90 ? 6.536 -7.170 -1.649 1.00 94.50 90 LEU A C 1
ATOM 681 O O . LEU A 1 90 ? 5.603 -6.914 -2.410 1.00 94.50 90 LEU A O 1
ATOM 685 N N . TYR A 1 91 ? 7.801 -6.874 -1.935 1.00 92.12 91 TYR A N 1
ATOM 686 C CA . TYR A 1 91 ? 8.205 -6.177 -3.151 1.00 92.12 91 TYR A CA 1
ATOM 687 C C . TYR A 1 91 ? 8.719 -7.157 -4.200 1.00 92.12 91 TYR A C 1
ATOM 689 O O . TYR A 1 91 ? 9.538 -8.025 -3.907 1.00 92.12 91 TYR A O 1
ATOM 697 N N . CYS A 1 92 ? 8.290 -6.965 -5.444 1.00 91.75 92 CYS A N 1
ATOM 698 C CA . CYS A 1 92 ? 8.851 -7.636 -6.607 1.00 91.75 92 CYS A CA 1
ATOM 699 C C . CYS A 1 92 ? 9.121 -6.588 -7.689 1.00 91.75 92 CYS A C 1
ATOM 701 O O . CYS A 1 92 ? 8.209 -5.876 -8.106 1.00 91.75 92 CYS A O 1
ATOM 703 N N . LYS A 1 93 ? 10.375 -6.489 -8.136 1.00 89.69 93 LYS A N 1
ATOM 704 C CA . LYS A 1 93 ? 10.769 -5.661 -9.278 1.00 89.69 93 LYS A CA 1
ATOM 705 C C . LYS A 1 93 ? 11.307 -6.593 -10.364 1.00 89.69 93 LYS A C 1
ATOM 707 O O . LYS A 1 93 ? 12.417 -7.099 -10.202 1.00 89.69 93 LYS A O 1
ATOM 712 N N . PRO A 1 94 ? 10.538 -6.874 -11.428 1.00 86.25 94 PRO A N 1
ATOM 713 C CA . PRO A 1 94 ? 11.030 -7.709 -12.514 1.00 86.25 94 PRO A CA 1
ATOM 714 C C . PRO A 1 94 ? 12.183 -7.011 -13.243 1.00 86.25 94 PRO A C 1
ATOM 716 O O . PRO A 1 94 ? 12.250 -5.778 -13.293 1.00 86.25 94 PRO A O 1
ATOM 719 N N . ASN A 1 95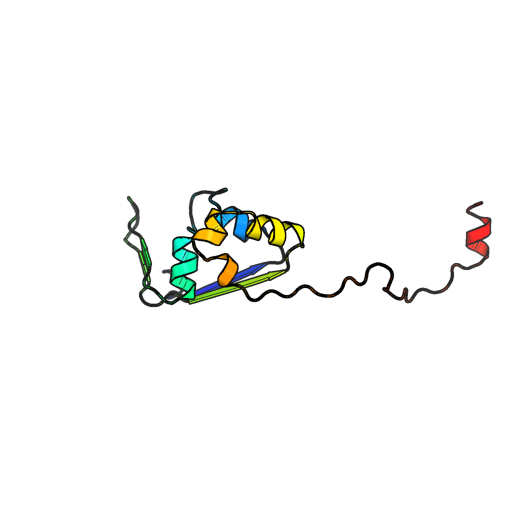 ? 13.080 -7.804 -13.831 1.00 86.25 95 ASN A N 1
ATOM 720 C CA . ASN A 1 95 ? 14.120 -7.270 -14.704 1.00 86.25 95 ASN A CA 1
ATOM 721 C C . ASN A 1 95 ? 13.481 -6.546 -15.892 1.00 86.25 95 ASN A C 1
ATOM 723 O O . ASN A 1 95 ? 12.494 -7.009 -16.468 1.00 86.25 95 ASN A O 1
ATOM 727 N N . SER A 1 96 ? 14.058 -5.403 -16.260 1.00 82.75 96 SER A N 1
ATOM 728 C CA . SER A 1 96 ? 13.609 -4.667 -17.437 1.00 82.75 96 SER A CA 1
ATOM 729 C C . SER A 1 96 ? 13.894 -5.479 -18.697 1.00 82.75 96 SER A C 1
ATOM 731 O O . SER A 1 96 ? 15.021 -5.912 -18.921 1.00 82.75 96 SER A O 1
ATOM 733 N N . MET A 1 97 ? 12.878 -5.634 -19.543 1.00 82.31 97 MET A N 1
ATOM 734 C CA . MET A 1 97 ? 13.019 -6.238 -20.871 1.00 82.31 97 MET A CA 1
ATOM 735 C C . MET A 1 97 ? 13.375 -5.201 -21.949 1.00 82.31 97 MET A C 1
ATOM 737 O O . MET A 1 97 ? 13.490 -5.542 -23.126 1.00 82.31 97 MET A O 1
ATOM 741 N N . VAL A 1 98 ? 13.536 -3.923 -21.584 1.00 80.81 98 VAL A N 1
ATOM 742 C CA . VAL A 1 98 ? 13.954 -2.870 -22.522 1.00 80.81 98 VAL A CA 1
ATOM 743 C C . VAL A 1 98 ? 15.337 -3.221 -23.085 1.00 80.81 98 VAL A C 1
ATOM 745 O O . VAL A 1 98 ? 16.233 -3.618 -22.342 1.00 80.81 98 VAL A O 1
ATOM 748 N N . GLY A 1 99 ? 15.490 -3.143 -24.410 1.00 82.88 99 GLY A N 1
ATOM 749 C CA . GLY A 1 99 ? 16.717 -3.522 -25.129 1.00 82.88 99 GLY A CA 1
ATOM 750 C C . GLY A 1 99 ? 16.947 -5.032 -25.299 1.00 82.88 99 GLY A C 1
ATOM 751 O O . GLY A 1 99 ? 17.756 -5.422 -26.128 1.00 82.88 99 GLY A O 1
ATOM 752 N N . HIS A 1 100 ? 16.211 -5.876 -24.569 1.00 81.00 100 HIS A N 1
ATOM 753 C CA . HI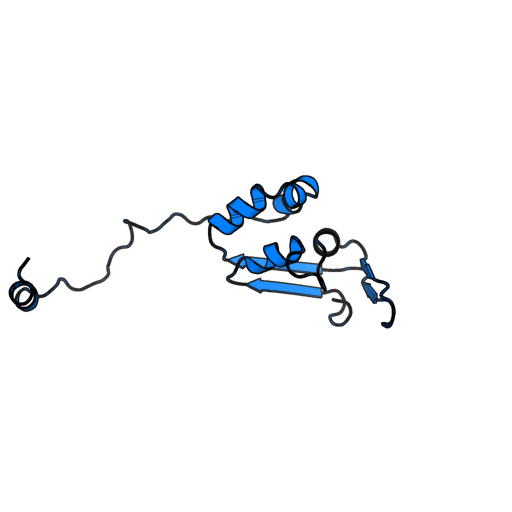S A 1 100 ? 16.344 -7.341 -24.594 1.00 81.00 100 HIS A CA 1
ATOM 754 C C . HIS A 1 100 ? 15.095 -8.038 -25.144 1.00 81.00 100 HIS A C 1
ATOM 756 O O . HIS A 1 100 ? 15.041 -9.264 -25.243 1.00 81.00 100 HIS A O 1
ATOM 762 N N . ARG A 1 101 ? 14.058 -7.264 -25.480 1.00 78.81 101 ARG A N 1
ATOM 763 C CA . ARG A 1 101 ? 12.842 -7.781 -26.094 1.00 78.81 101 ARG A CA 1
ATOM 764 C C . ARG A 1 101 ? 13.166 -8.211 -27.522 1.00 78.81 101 ARG A C 1
ATOM 766 O O . ARG A 1 101 ? 13.360 -7.363 -28.387 1.00 78.81 101 ARG A O 1
ATOM 773 N N . GLY A 1 102 ? 13.199 -9.521 -27.755 1.00 76.62 102 GLY A N 1
ATOM 774 C CA . GLY A 1 102 ? 13.197 -10.067 -29.107 1.00 76.62 102 GLY A CA 1
ATOM 775 C C . GLY A 1 102 ? 11.943 -9.590 -29.835 1.00 76.62 102 GLY A C 1
ATOM 776 O O . GLY A 1 102 ? 10.827 -9.794 -29.350 1.00 76.62 102 GLY A O 1
ATOM 777 N N . PHE A 1 103 ? 12.124 -8.901 -30.956 1.00 75.25 103 PHE A N 1
ATOM 778 C CA . PHE A 1 103 ? 11.024 -8.575 -31.849 1.00 75.25 103 PHE A CA 1
ATOM 779 C C . PHE A 1 103 ? 10.737 -9.813 -32.690 1.00 75.25 103 PHE A C 1
ATOM 781 O O . PHE A 1 103 ? 11.563 -10.213 -33.505 1.00 75.25 103 PHE A O 1
ATOM 788 N N . ASP A 1 104 ? 9.578 -10.429 -32.474 1.00 75.44 104 ASP A N 1
ATOM 789 C CA . ASP A 1 104 ? 9.067 -11.464 -33.371 1.00 75.44 104 ASP A CA 1
ATOM 790 C C . ASP A 1 104 ? 8.392 -10.777 -34.563 1.00 75.44 104 ASP A C 1
ATOM 792 O O . ASP A 1 104 ? 7.171 -10.644 -34.642 1.00 75.44 104 ASP A O 1
ATOM 796 N N . THR A 1 105 ? 9.214 -10.175 -35.420 1.00 79.06 105 THR A N 1
ATOM 797 C CA . THR A 1 105 ? 8.754 -9.417 -36.584 1.00 79.06 105 THR A CA 1
ATOM 798 C C . THR A 1 105 ? 9.482 -9.886 -37.825 1.00 79.06 105 THR A C 1
ATOM 800 O O . THR A 1 105 ? 10.701 -10.060 -37.812 1.00 79.06 105 THR A O 1
ATOM 803 N N . VAL A 1 106 ? 8.740 -10.031 -38.921 1.00 79.75 106 VAL A N 1
ATOM 804 C CA . VAL A 1 106 ? 9.326 -10.264 -40.243 1.00 79.75 106 VAL A CA 1
ATOM 805 C C . VAL A 1 106 ? 10.175 -9.038 -40.617 1.00 79.75 106 VAL A C 1
ATOM 807 O O . VAL A 1 106 ? 9.714 -7.915 -40.389 1.00 79.75 106 VAL A O 1
ATOM 810 N N . PRO A 1 107 ? 11.389 -9.216 -41.173 1.00 79.44 107 PRO A N 1
ATOM 811 C CA . PRO A 1 107 ? 12.194 -8.107 -41.671 1.00 79.44 107 PRO A CA 1
ATOM 812 C C . PRO A 1 107 ? 11.391 -7.209 -42.616 1.00 79.44 107 PRO A C 1
ATOM 814 O O . PRO A 1 107 ? 10.556 -7.699 -43.385 1.00 79.44 107 PRO A O 1
ATOM 817 N N . VAL A 1 108 ? 11.648 -5.900 -42.572 1.00 81.12 108 VAL A N 1
ATOM 818 C CA . VAL A 1 108 ? 11.041 -4.951 -43.513 1.00 81.12 108 VAL A CA 1
ATOM 819 C C . VAL A 1 108 ? 11.396 -5.397 -44.930 1.00 81.12 108 VAL A C 1
ATOM 821 O O . VAL A 1 108 ? 12.561 -5.646 -45.237 1.00 81.12 108 VAL A O 1
ATOM 824 N N . GLN A 1 109 ? 10.388 -5.562 -45.791 1.00 80.69 109 GLN A N 1
ATOM 825 C CA . GLN A 1 109 ? 10.664 -5.948 -47.171 1.00 80.69 109 GLN A CA 1
ATOM 826 C C . GLN A 1 109 ? 11.361 -4.791 -47.905 1.00 80.69 109 GLN A C 1
ATOM 828 O O . GLN A 1 109 ? 10.911 -3.651 -47.762 1.00 80.69 109 GLN A O 1
ATOM 833 N N . PRO A 1 110 ? 12.371 -5.065 -48.756 1.00 79.00 110 PRO A N 1
ATOM 834 C CA . PRO A 1 110 ? 13.177 -4.029 -49.414 1.00 79.00 110 PRO A CA 1
ATOM 835 C C . PRO A 1 110 ? 12.364 -2.987 -50.198 1.00 79.00 110 PRO A C 1
ATOM 837 O O . PRO A 1 110 ? 12.765 -1.834 -50.309 1.00 79.00 110 PRO A O 1
ATOM 840 N N . VAL A 1 111 ? 11.185 -3.375 -50.703 1.00 80.56 111 VAL A N 1
ATOM 841 C CA . VAL A 1 111 ? 10.256 -2.490 -51.429 1.00 80.56 111 VAL A CA 1
ATOM 842 C C . VAL A 1 111 ? 9.776 -1.296 -50.593 1.00 80.56 111 VAL A C 1
ATOM 844 O O . VAL A 1 111 ? 9.455 -0.248 -51.147 1.00 80.56 111 VAL A O 1
ATOM 847 N N . TYR A 1 112 ? 9.739 -1.435 -49.265 1.00 76.31 112 TYR A N 1
ATOM 848 C CA . TYR A 1 112 ? 9.323 -0.368 -48.358 1.00 76.31 112 TYR A CA 1
ATOM 849 C C . TYR A 1 112 ? 10.494 0.520 -47.920 1.00 76.31 112 TYR A C 1
ATOM 851 O O . TYR A 1 112 ? 10.265 1.686 -47.622 1.00 76.31 112 TYR A O 1
ATOM 859 N N . GLU A 1 113 ? 11.741 0.036 -47.944 1.00 70.88 113 GLU A N 1
ATOM 860 C CA . GLU A 1 113 ? 12.925 0.863 -47.646 1.00 70.88 113 GLU A CA 1
ATOM 861 C C . GLU A 1 113 ? 13.151 1.923 -48.729 1.00 70.88 113 GLU A C 1
ATOM 863 O O . GLU A 1 113 ? 13.442 3.074 -48.428 1.00 70.88 113 GLU A O 1
ATOM 868 N N . THR A 1 114 ? 12.922 1.580 -50.000 1.00 68.81 114 THR A N 1
ATOM 869 C CA . THR A 1 114 ? 13.101 2.524 -51.120 1.00 68.81 114 THR A CA 1
ATOM 870 C C . THR A 1 114 ? 12.028 3.620 -51.167 1.00 68.81 114 THR A C 1
ATOM 872 O O . THR A 1 114 ? 12.240 4.666 -51.775 1.00 68.81 114 THR A O 1
ATOM 875 N N . ALA A 1 115 ? 10.867 3.395 -50.542 1.00 70.62 115 ALA A N 1
ATOM 876 C CA . ALA A 1 115 ? 9.781 4.375 -50.462 1.00 70.62 115 ALA A CA 1
ATOM 877 C C . ALA A 1 115 ? 10.002 5.421 -49.352 1.00 70.62 115 ALA A C 1
ATOM 879 O O . ALA A 1 115 ? 9.445 6.518 -49.418 1.00 70.62 115 ALA A O 1
ATOM 880 N N . TYR A 1 116 ? 10.832 5.098 -48.357 1.00 66.75 116 TYR A N 1
ATOM 881 C CA . TYR A 1 116 ? 11.211 5.974 -47.253 1.00 66.75 116 TYR A CA 1
ATOM 882 C C . TYR A 1 116 ? 12.725 6.215 -47.307 1.00 66.75 116 TYR A C 1
ATOM 884 O O . TYR A 1 116 ? 13.462 5.619 -46.534 1.00 66.75 116 TYR A O 1
ATOM 892 N N . ASN A 1 117 ? 13.187 7.069 -48.232 1.00 55.09 117 ASN A N 1
ATOM 893 C CA . ASN A 1 117 ? 14.593 7.493 -48.327 1.00 55.09 117 ASN A CA 1
ATOM 894 C C . ASN A 1 117 ? 15.147 7.934 -46.953 1.00 55.09 117 ASN A C 1
ATOM 896 O O . ASN A 1 117 ? 14.890 9.062 -46.522 1.00 55.09 117 ASN A O 1
ATOM 900 N N . ILE A 1 118 ? 15.928 7.063 -46.309 1.00 53.53 118 ILE A N 1
ATOM 901 C CA . ILE A 1 118 ? 16.909 7.393 -45.267 1.00 53.53 118 ILE A CA 1
ATOM 902 C C . ILE A 1 118 ? 18.291 7.188 -45.877 1.00 53.53 118 ILE A C 1
ATOM 904 O O . ILE A 1 118 ? 18.483 6.139 -46.532 1.00 53.53 118 ILE A O 1
#

Organism: NCBI:txid52689

InterPro domains:
  IPR025048 Protein of unknown function DUF3987) [PF13148] (1-109)

Radius of gyration: 22.55 Å; chains: 1; bounding box: 41×25×67 Å

Sequence (118 aa):
MADNNGKLSVISAEGGFFDTLAGKYSNTVSIDTTLKAHCGDPIRVDRRGRPPEYIPAPTLTILLAVQSNVIEGMFDNGTFKDRGLTARFLYCKPNSMVGHRGFDTVPVQPVYETAYNI

Secondary structure (DSSP, 8-state):
-GGGTTEEEEEESSTHHHHHHTTTTTTS--HHHHHHHHHT--EEE--TTSPPEEESS-EEEEEE---HHHHHHHHH-HHHHHTTSGGGPPP--PPP-TTT-----PPPPHHHHTTS--